Protein AF-A0A699XLM1-F1 (afdb_monomer_lite)

InterPro domains:
  IPR001387 Cro/C1-type, helix-turn-helix domain [PF01381] (39-77)
  IPR001387 Cro/C1-type, helix-turn-helix domain [PS50943] (39-78)
  IPR001387 Cro/C1-type, helix-turn-helix domain [cd00093] (36-78)
  IPR010982 Lambda repressor-like, DNA-binding domain superfamily [G3DSA:1.10.260.40] (26-78)
  IPR010982 Lambda repressor-like, DNA-binding domain superfamily [SSF47413] (27-78)

Secondary structure (DSSP, 8-state):
--HHHHHHHHHHHHH-STTSHHHHHHHHHHHHHHHHHHHHHHHHHTT--HHHHHHHHTS-HHHHHHHHHGGGG-----

pLDDT: mean 86.38, std 14.91, range [40.66, 98.62]

Organism: Tanacetum cinerariifolium (NCBI:txid118510)

Foldseek 3Di:
DDPVVVVQVVLCVPQNDPPDPSSVLVVVLVVLQVQLCVLVVVCVVVVHDLQRVQVVVVHHSVVNCCSNPVSVVPPVPD

Radius of gyration: 16.1 Å; chains: 1; bounding box: 36×30×35 Å

Structure (mmCIF, N/CA/C/O backbone):
data_AF-A0A699XLM1-F1
#
_entry.id   AF-A0A699XLM1-F1
#
loop_
_atom_site.group_PDB
_atom_site.id
_atom_site.type_symbol
_atom_site.label_atom_id
_atom_site.label_alt_id
_atom_site.label_comp_id
_atom_site.label_asym_id
_atom_site.label_entity_id
_atom_site.label_seq_id
_atom_site.pdbx_PDB_ins_code
_atom_site.Cartn_x
_atom_site.Cartn_y
_atom_site.Cartn_z
_atom_site.occupancy
_atom_site.B_iso_or_equiv
_atom_site.auth_seq_id
_atom_site.auth_comp_id
_atom_site.auth_asym_id
_atom_site.auth_atom_id
_atom_site.pdbx_PDB_model_num
ATOM 1 N N . MET A 1 1 ? 16.350 21.081 -17.528 1.00 56.53 1 MET A N 1
ATOM 2 C CA . MET A 1 1 ? 16.028 19.682 -17.178 1.00 56.53 1 MET A CA 1
ATOM 3 C C . MET A 1 1 ? 15.261 19.709 -15.862 1.00 56.53 1 MET A C 1
ATOM 5 O O . MET A 1 1 ? 15.747 20.348 -14.940 1.00 56.53 1 MET A O 1
ATOM 9 N N . ASN A 1 2 ? 14.048 19.156 -15.792 1.00 76.69 2 ASN A N 1
ATOM 10 C CA . ASN A 1 2 ? 13.236 19.180 -14.566 1.00 76.69 2 ASN A CA 1
ATOM 11 C C . ASN A 1 2 ? 13.349 17.845 -13.802 1.00 76.69 2 ASN A C 1
ATOM 13 O O . ASN A 1 2 ? 13.789 16.838 -14.359 1.00 76.69 2 ASN A O 1
ATOM 17 N N . LEU A 1 3 ? 12.967 17.852 -12.520 1.00 72.38 3 LEU A N 1
ATOM 18 C CA . LEU A 1 3 ? 13.042 16.691 -11.618 1.00 72.38 3 LEU A CA 1
ATOM 19 C C . LEU A 1 3 ? 12.299 15.461 -12.170 1.00 72.38 3 LEU A C 1
ATOM 21 O O . LEU A 1 3 ? 12.789 14.341 -12.048 1.00 72.38 3 LEU A O 1
ATOM 25 N N . LEU A 1 4 ? 11.165 15.682 -12.841 1.00 73.12 4 LEU A N 1
ATOM 26 C CA . LEU A 1 4 ? 10.355 14.638 -13.478 1.00 73.12 4 LEU A CA 1
ATOM 27 C C . LEU A 1 4 ? 11.107 13.906 -14.599 1.00 73.12 4 LEU A C 1
ATOM 29 O O . LEU A 1 4 ? 11.128 12.678 -14.612 1.00 73.12 4 LEU A O 1
ATOM 33 N N . ASN A 1 5 ? 11.783 14.634 -15.495 1.00 78.31 5 ASN A N 1
ATOM 34 C CA . ASN A 1 5 ? 12.587 14.010 -16.550 1.00 78.31 5 ASN A CA 1
ATOM 35 C C . ASN A 1 5 ? 13.765 13.209 -15.979 1.00 78.31 5 ASN A C 1
ATOM 37 O 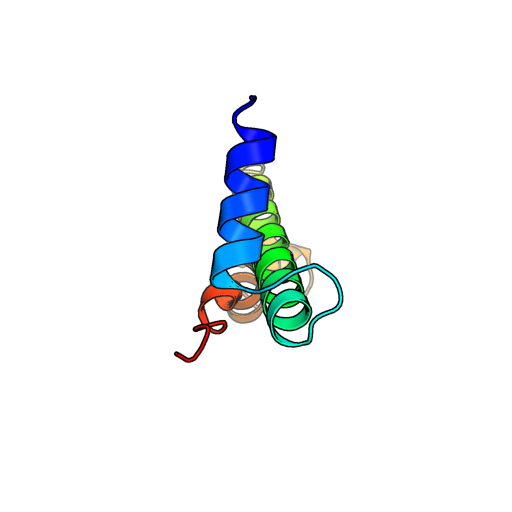O . ASN A 1 5 ? 14.102 12.163 -16.520 1.00 78.31 5 ASN A O 1
ATOM 41 N N . CYS A 1 6 ? 14.383 13.676 -14.890 1.00 79.81 6 CYS A N 1
ATOM 42 C CA . CYS A 1 6 ? 15.480 12.956 -14.238 1.00 79.81 6 CYS A CA 1
ATOM 43 C C 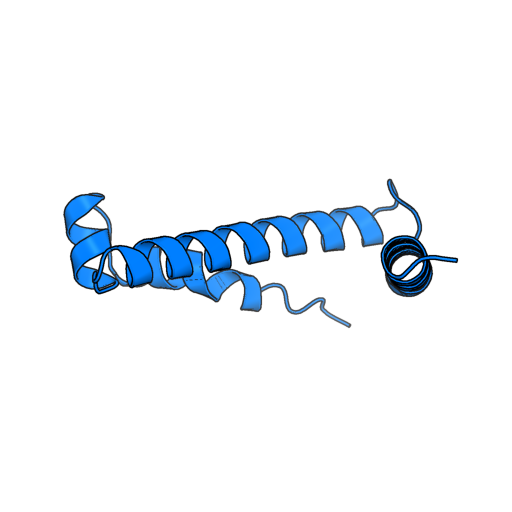. CYS A 1 6 ? 15.011 11.622 -13.641 1.00 79.81 6 CYS A C 1
ATOM 45 O O . CYS A 1 6 ? 15.653 10.593 -13.849 1.00 79.81 6 CYS A O 1
ATOM 47 N N . MET A 1 7 ? 13.859 11.622 -12.960 1.00 77.31 7 MET A N 1
ATOM 48 C CA . MET A 1 7 ? 13.277 10.387 -12.433 1.00 77.31 7 MET A CA 1
ATOM 49 C C . MET A 1 7 ? 12.972 9.389 -13.549 1.00 77.31 7 MET A C 1
ATOM 51 O O . MET A 1 7 ? 13.337 8.226 -13.425 1.00 77.31 7 MET A O 1
ATOM 55 N N . MET A 1 8 ? 12.368 9.842 -14.653 1.00 81.00 8 MET A N 1
ATOM 56 C CA . MET A 1 8 ? 12.038 8.965 -15.781 1.00 81.00 8 MET A CA 1
ATOM 57 C C . MET A 1 8 ? 13.291 8.296 -16.366 1.00 81.00 8 MET A C 1
ATOM 59 O O . MET A 1 8 ? 13.307 7.082 -16.537 1.00 81.00 8 MET A O 1
ATOM 63 N N . ILE A 1 9 ? 14.360 9.071 -16.583 1.00 83.75 9 ILE A N 1
ATOM 64 C CA . ILE A 1 9 ? 15.641 8.563 -17.100 1.00 83.75 9 ILE A CA 1
ATOM 65 C C . ILE A 1 9 ? 16.248 7.514 -16.160 1.00 83.75 9 ILE A C 1
ATOM 67 O O . ILE A 1 9 ? 16.765 6.501 -16.620 1.00 83.75 9 ILE A O 1
ATOM 71 N N . ASN A 1 10 ? 16.179 7.729 -14.844 1.00 86.50 10 ASN A N 1
ATOM 72 C CA . ASN A 1 10 ? 16.71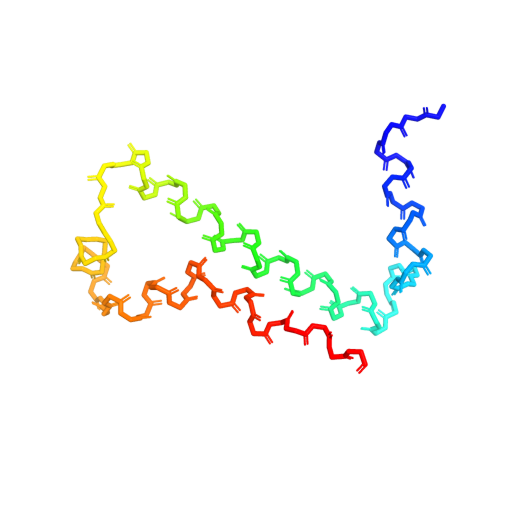3 6.766 -13.884 1.00 86.50 10 ASN A CA 1
ATOM 73 C C . ASN A 1 10 ? 15.895 5.462 -13.859 1.00 86.50 10 ASN A C 1
ATOM 75 O O . ASN A 1 10 ? 16.466 4.379 -13.774 1.00 86.50 10 ASN A O 1
ATOM 79 N N . ILE A 1 11 ? 14.567 5.546 -13.984 1.00 88.00 11 ILE A N 1
ATOM 80 C CA . ILE A 1 11 ? 13.711 4.353 -14.069 1.00 88.00 11 ILE A CA 1
ATOM 81 C C . ILE A 1 11 ? 14.006 3.583 -15.362 1.00 88.00 11 ILE A C 1
ATOM 83 O O . ILE A 1 11 ? 14.144 2.363 -15.311 1.00 88.00 11 ILE A O 1
ATOM 87 N N . ASP A 1 12 ? 14.177 4.274 -16.493 1.00 90.94 12 ASP A N 1
ATOM 88 C CA . ASP A 1 12 ? 14.563 3.637 -17.758 1.00 90.94 12 ASP A CA 1
ATOM 89 C C . ASP A 1 12 ? 15.930 2.937 -17.651 1.00 90.94 12 ASP A C 1
ATOM 91 O O . ASP A 1 12 ? 16.106 1.843 -18.182 1.00 90.94 12 ASP A O 1
ATOM 95 N N . HIS A 1 13 ? 16.889 3.529 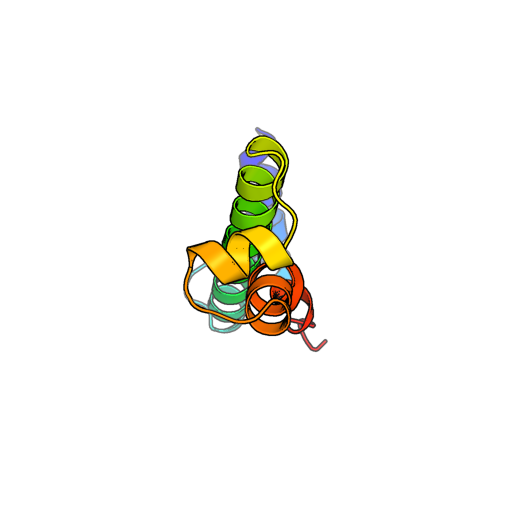-16.930 1.00 90.44 13 HIS A N 1
ATOM 96 C CA . HIS A 1 13 ? 18.209 2.936 -16.698 1.00 90.44 13 HIS A CA 1
ATOM 97 C C . HIS A 1 13 ? 18.160 1.677 -15.814 1.00 90.44 13 HIS A C 1
ATOM 99 O O . HIS A 1 13 ? 18.937 0.752 -16.029 1.00 90.44 13 HIS A O 1
ATOM 105 N N . GLN A 1 14 ? 17.268 1.633 -14.821 1.00 86.38 14 GLN A N 1
ATOM 106 C CA . GLN A 1 14 ? 17.169 0.517 -13.869 1.00 86.38 14 GLN A CA 1
ATOM 107 C C . GLN A 1 14 ? 16.275 -0.624 -14.369 1.00 86.38 14 GLN A C 1
ATOM 109 O O . GLN A 1 14 ? 16.593 -1.790 -14.163 1.00 86.38 14 GLN A O 1
ATOM 114 N N . TYR A 1 15 ? 15.159 -0.296 -15.024 1.00 88.94 15 TYR A N 1
ATOM 115 C CA . TYR A 1 15 ? 14.100 -1.258 -15.355 1.00 88.94 15 TYR A CA 1
ATOM 116 C C . TYR A 1 15 ? 13.817 -1.364 -16.852 1.00 88.94 15 TYR A C 1
ATOM 118 O O . TYR A 1 15 ? 12.935 -2.120 -17.254 1.00 88.94 15 TYR A O 1
ATOM 126 N N . GLY A 1 16 ? 14.560 -0.627 -17.677 1.00 91.12 16 GLY A N 1
ATOM 127 C CA . GLY A 1 16 ? 14.358 -0.566 -19.115 1.00 91.12 16 GLY A CA 1
ATOM 128 C C . GLY A 1 16 ? 13.279 0.433 -19.530 1.00 91.12 16 GLY A C 1
ATOM 129 O O . GLY A 1 16 ? 12.495 0.957 -18.727 1.00 91.12 16 GLY A O 1
ATOM 130 N N . ALA A 1 17 ? 13.243 0.689 -20.837 1.00 92.75 17 ALA A N 1
ATOM 131 C CA . ALA A 1 17 ? 12.207 1.501 -21.456 1.00 92.75 17 ALA A CA 1
ATOM 132 C C . ALA A 1 17 ? 10.820 0.859 -21.282 1.00 92.75 17 ALA A C 1
ATOM 134 O O . ALA A 1 17 ? 10.680 -0.357 -21.105 1.00 92.75 17 ALA A O 1
ATOM 135 N N . ARG A 1 18 ? 9.776 1.686 -21.371 1.00 90.19 18 ARG A N 1
ATOM 136 C CA . ARG A 1 18 ? 8.379 1.223 -21.375 1.00 90.19 18 ARG A CA 1
ATOM 137 C C . ARG A 1 18 ? 8.124 0.175 -22.460 1.00 90.19 18 ARG A C 1
ATOM 139 O O . ARG A 1 18 ? 8.642 0.294 -23.567 1.00 90.19 18 ARG A O 1
ATOM 146 N N . GLY A 1 19 ? 7.310 -0.827 -22.123 1.00 91.00 19 GLY A N 1
ATOM 147 C CA . GLY A 1 19 ? 6.987 -1.968 -22.989 1.00 91.00 19 GLY A CA 1
ATOM 148 C C . GLY A 1 19 ? 8.019 -3.102 -22.966 1.00 91.00 19 GLY A C 1
ATOM 149 O O . GLY A 1 19 ? 7.894 -4.061 -23.719 1.00 91.00 19 GLY A O 1
ATOM 150 N N . THR A 1 20 ? 9.060 -3.005 -22.134 1.00 94.44 20 THR A N 1
ATOM 151 C CA . THR A 1 20 ? 9.926 -4.153 -21.830 1.00 94.44 20 THR A CA 1
ATOM 152 C C . THR A 1 20 ? 9.338 -4.955 -20.671 1.00 94.44 20 THR A C 1
ATOM 154 O O . THR A 1 20 ? 8.773 -4.372 -19.751 1.00 94.44 20 THR A O 1
ATOM 157 N N . ALA A 1 21 ? 9.533 -6.276 -20.658 1.00 90.94 21 ALA A N 1
ATOM 158 C CA . ALA A 1 21 ? 9.005 -7.140 -19.594 1.00 90.94 21 ALA A CA 1
ATOM 159 C C . ALA A 1 21 ? 9.464 -6.716 -18.180 1.00 90.94 21 ALA A C 1
ATOM 161 O O . ALA A 1 21 ? 8.687 -6.756 -17.227 1.00 90.94 21 ALA A O 1
ATOM 162 N N . SER A 1 22 ? 10.718 -6.260 -18.046 1.00 88.50 22 SER A N 1
ATOM 163 C CA . SER A 1 22 ? 11.248 -5.727 -16.781 1.00 88.50 22 SER A CA 1
ATOM 164 C C . SER A 1 22 ? 10.503 -4.466 -16.345 1.00 88.50 22 SER A C 1
ATOM 166 O O . SER A 1 22 ? 10.182 -4.302 -15.167 1.00 88.50 22 SER A O 1
ATOM 168 N N . ARG A 1 23 ? 10.198 -3.575 -17.293 1.00 92.25 23 ARG A N 1
ATOM 169 C CA . ARG A 1 23 ? 9.474 -2.342 -17.010 1.00 92.25 23 ARG A CA 1
ATOM 170 C C . ARG A 1 23 ? 8.010 -2.601 -16.684 1.00 92.25 23 ARG A C 1
ATOM 172 O O . ARG A 1 23 ? 7.503 -1.986 -15.756 1.00 92.25 23 ARG A O 1
ATOM 179 N N . GLU A 1 24 ? 7.360 -3.514 -17.396 1.00 90.69 24 GLU A N 1
ATOM 180 C CA . GLU A 1 24 ? 5.978 -3.924 -17.120 1.00 90.69 24 GLU A CA 1
ATOM 181 C C . GLU A 1 24 ? 5.858 -4.527 -15.716 1.00 90.69 24 GLU A C 1
ATOM 183 O O . GLU A 1 24 ? 5.047 -4.060 -14.925 1.00 90.69 24 GLU A O 1
ATOM 188 N N . THR A 1 25 ? 6.756 -5.447 -15.350 1.00 88.00 25 THR A N 1
ATOM 189 C CA . THR A 1 25 ? 6.807 -6.028 -13.994 1.00 88.00 25 THR A CA 1
ATOM 190 C C . THR A 1 25 ? 7.002 -4.953 -12.915 1.00 88.00 25 THR A C 1
ATOM 192 O O . THR A 1 25 ? 6.346 -4.975 -11.871 1.00 88.00 25 THR A O 1
ATOM 195 N N . PHE A 1 26 ? 7.898 -3.986 -13.153 1.00 88.31 26 PHE A N 1
ATOM 196 C CA . PHE A 1 26 ? 8.107 -2.865 -12.235 1.00 88.31 26 PHE A CA 1
ATOM 197 C C . PHE A 1 26 ? 6.856 -1.985 -12.109 1.00 88.31 26 PHE A C 1
ATOM 199 O O . PHE A 1 26 ? 6.468 -1.639 -10.995 1.00 88.31 26 PHE A O 1
ATOM 206 N N . GLU A 1 27 ? 6.227 -1.617 -13.228 1.00 89.19 27 GLU A N 1
ATOM 207 C CA . GLU A 1 27 ? 5.047 -0.748 -13.239 1.00 89.19 27 GLU A CA 1
ATOM 208 C C . GLU A 1 27 ? 3.836 -1.436 -12.593 1.00 89.19 27 GLU A C 1
ATOM 210 O O . GLU A 1 27 ? 3.156 -0.811 -11.783 1.00 89.19 27 GLU A O 1
ATOM 215 N N . GLU A 1 28 ? 3.617 -2.730 -12.839 1.00 86.25 28 GLU A N 1
ATOM 216 C CA . GLU A 1 28 ? 2.588 -3.526 -12.154 1.00 86.25 28 GLU A CA 1
ATOM 217 C C . GLU A 1 28 ? 2.788 -3.526 -10.635 1.00 86.25 28 GLU A C 1
ATOM 219 O O . GLU A 1 28 ? 1.853 -3.272 -9.867 1.00 86.25 28 GLU A O 1
ATOM 224 N N . GLY A 1 29 ? 4.026 -3.754 -10.190 1.00 84.31 29 GLY A N 1
ATOM 225 C CA . GLY A 1 29 ? 4.354 -3.726 -8.772 1.00 84.31 29 GLY A CA 1
ATOM 226 C C . GLY A 1 29 ? 4.191 -2.338 -8.148 1.00 84.31 29 GLY A C 1
ATOM 227 O O . GLY A 1 29 ? 3.662 -2.194 -7.042 1.00 84.31 29 GLY A O 1
ATOM 228 N N . TYR A 1 30 ? 4.600 -1.299 -8.876 1.00 87.00 30 TYR A N 1
ATOM 229 C CA . TYR A 1 30 ? 4.454 0.087 -8.451 1.00 87.00 30 TYR A CA 1
ATOM 230 C C . TYR A 1 30 ? 2.983 0.502 -8.320 1.00 87.00 30 TYR A C 1
ATOM 232 O O . TYR A 1 30 ? 2.619 1.147 -7.335 1.00 87.00 30 TYR A O 1
ATOM 240 N N . GLU A 1 31 ? 2.118 0.111 -9.258 1.00 86.81 31 GLU A N 1
ATOM 241 C CA . GLU A 1 31 ? 0.687 0.420 -9.178 1.00 86.81 31 GLU A CA 1
ATOM 242 C C . GLU A 1 31 ? 0.019 -0.296 -7.995 1.00 86.81 31 GLU A C 1
ATOM 244 O O . GLU A 1 31 ? -0.743 0.327 -7.251 1.00 86.81 31 GLU A O 1
ATOM 249 N N . ALA A 1 32 ? 0.366 -1.561 -7.734 1.00 86.06 32 ALA A N 1
ATOM 250 C CA . ALA A 1 32 ? -0.102 -2.267 -6.540 1.00 86.06 32 ALA A CA 1
ATOM 251 C C . ALA A 1 32 ? 0.354 -1.569 -5.242 1.00 86.06 32 ALA A C 1
ATOM 253 O O . ALA A 1 32 ? -0.451 -1.379 -4.325 1.00 86.06 32 ALA A O 1
ATOM 254 N N . PHE A 1 33 ? 1.617 -1.124 -5.184 1.00 87.75 33 PHE A N 1
ATOM 255 C CA . PHE A 1 33 ? 2.144 -0.335 -4.067 1.00 87.75 33 PHE A CA 1
ATOM 256 C C . PHE A 1 33 ? 1.365 0.952 -3.842 1.00 87.75 33 PHE A C 1
ATOM 258 O O . PHE A 1 33 ? 0.916 1.235 -2.729 1.00 87.75 33 PHE A O 1
ATOM 265 N N . LYS A 1 34 ? 1.182 1.719 -4.912 1.00 90.44 34 LYS A N 1
ATOM 266 C CA . LYS A 1 34 ? 0.512 3.010 -4.877 1.00 90.44 34 LYS A CA 1
ATOM 267 C C . LYS A 1 34 ? -0.924 2.882 -4.377 1.00 90.44 34 LYS A C 1
ATOM 269 O O . LYS A 1 34 ? -1.330 3.653 -3.512 1.00 90.44 34 LYS A O 1
ATOM 274 N N . LEU A 1 35 ? -1.673 1.889 -4.857 1.00 90.88 35 LEU A N 1
ATOM 275 C CA . LEU A 1 35 ? -3.045 1.642 -4.407 1.00 90.88 35 LEU A CA 1
ATOM 276 C C . LEU A 1 35 ? -3.114 1.285 -2.915 1.00 90.88 35 LEU A C 1
ATOM 278 O O . LEU A 1 35 ? -3.957 1.827 -2.198 1.00 90.88 35 LEU A O 1
ATOM 282 N N . GLY A 1 36 ? -2.219 0.416 -2.433 1.00 93.25 36 GLY A N 1
ATOM 283 C CA . GLY A 1 36 ? -2.146 0.049 -1.016 1.00 93.25 36 GLY A CA 1
ATOM 284 C C . GLY A 1 36 ? -1.823 1.241 -0.111 1.00 93.25 36 GLY A C 1
ATOM 285 O O . GLY A 1 36 ? -2.487 1.447 0.910 1.00 93.25 36 GLY A O 1
ATOM 286 N N . ALA A 1 37 ? -0.860 2.071 -0.524 1.00 94.12 37 ALA A N 1
ATOM 287 C CA . ALA A 1 37 ? -0.490 3.294 0.182 1.00 94.12 37 ALA A CA 1
ATOM 288 C C . ALA A 1 37 ? -1.654 4.299 0.233 1.00 94.12 37 ALA A C 1
ATOM 290 O O . ALA A 1 37 ? -2.002 4.777 1.313 1.00 94.12 37 ALA A O 1
ATOM 291 N N . MET A 1 38 ? -2.314 4.549 -0.903 1.00 95.62 38 MET A N 1
ATOM 292 C CA . MET A 1 38 ? -3.474 5.445 -0.980 1.00 95.62 38 MET A CA 1
ATOM 293 C C . MET A 1 38 ? -4.629 4.965 -0.094 1.00 95.62 38 MET A C 1
ATOM 295 O O . MET A 1 38 ? -5.246 5.765 0.609 1.00 95.62 38 MET A O 1
ATOM 299 N N . LEU A 1 39 ? -4.922 3.658 -0.087 1.00 96.19 39 LEU A N 1
ATOM 300 C CA . LEU A 1 39 ? -5.951 3.092 0.788 1.00 96.19 39 LEU A CA 1
ATOM 301 C C . LEU A 1 39 ? -5.620 3.331 2.266 1.00 96.19 39 LEU A C 1
ATOM 303 O O . LEU A 1 39 ? -6.494 3.730 3.039 1.00 96.19 39 LEU A O 1
ATOM 307 N N . GLN A 1 40 ? -4.361 3.108 2.652 1.00 96.81 40 GLN A N 1
ATOM 308 C CA . GLN A 1 40 ? -3.911 3.329 4.019 1.00 96.81 40 GLN A CA 1
ATOM 309 C C . GLN A 1 40 ? -4.038 4.803 4.431 1.00 96.81 40 GLN A C 1
ATOM 311 O O . GLN A 1 40 ? -4.460 5.075 5.559 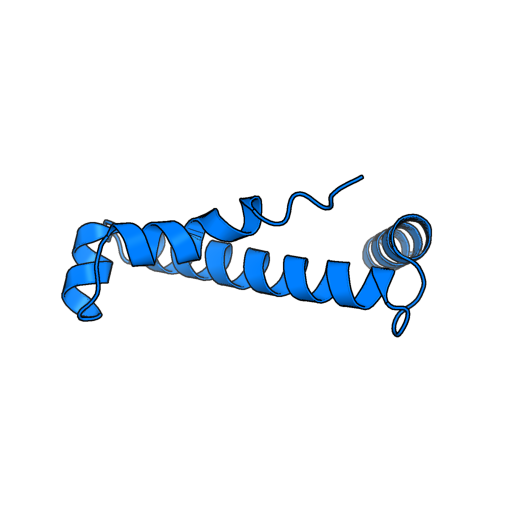1.00 96.81 40 GLN A O 1
ATOM 316 N N . GLU A 1 41 ? -3.678 5.742 3.554 1.00 97.81 41 GLU A N 1
ATOM 317 C CA . GLU A 1 41 ? -3.828 7.178 3.812 1.00 97.81 41 GLU A CA 1
ATOM 318 C C . GLU A 1 41 ? -5.295 7.556 4.004 1.00 97.81 41 GLU A C 1
ATOM 320 O O . GLU A 1 41 ? -5.651 8.038 5.078 1.00 97.81 41 GLU A O 1
ATOM 325 N N . MET A 1 42 ? -6.173 7.219 3.055 1.00 98.12 42 MET A N 1
ATOM 326 C CA . MET A 1 42 ? -7.608 7.518 3.158 1.00 98.12 42 MET A CA 1
ATOM 327 C C . MET A 1 42 ? -8.246 6.910 4.417 1.00 98.12 42 MET A C 1
ATOM 329 O O . MET A 1 42 ? -9.102 7.527 5.061 1.00 98.12 42 MET A O 1
ATOM 333 N N . ARG A 1 43 ? -7.823 5.700 4.815 1.00 98.38 43 ARG A N 1
ATOM 334 C CA . ARG A 1 43 ? -8.274 5.072 6.064 1.00 98.38 43 ARG A CA 1
ATOM 335 C C . ARG A 1 43 ? -7.850 5.888 7.287 1.00 98.38 43 ARG A C 1
ATOM 337 O O . ARG A 1 43 ? -8.662 6.080 8.195 1.00 98.38 43 ARG A O 1
ATOM 344 N N . LYS A 1 44 ? -6.588 6.331 7.332 1.00 98.06 44 LYS A N 1
ATOM 345 C CA . LYS A 1 44 ? -6.047 7.153 8.427 1.00 98.06 44 LYS A CA 1
ATOM 346 C C . LYS A 1 44 ? -6.735 8.517 8.486 1.00 98.06 44 LYS A C 1
ATOM 348 O O . LYS A 1 44 ? -7.130 8.924 9.571 1.00 98.06 44 LYS A O 1
ATOM 353 N N . GLU A 1 45 ? -6.956 9.168 7.345 1.00 98.44 45 GLU A N 1
ATOM 354 C CA . GLU A 1 45 ? -7.713 10.427 7.243 1.00 98.44 45 GLU A CA 1
ATOM 355 C C . GLU A 1 45 ? -9.157 10.274 7.736 1.00 98.44 45 GLU A C 1
ATOM 357 O O . GLU A 1 45 ? -9.713 11.170 8.368 1.00 98.44 45 GLU A O 1
ATOM 362 N N . SER A 1 46 ? -9.744 9.094 7.528 1.00 97.69 46 SER A N 1
ATOM 363 C CA . SER A 1 46 ? -11.065 8.732 8.051 1.00 97.69 46 SER A CA 1
ATOM 364 C C . SER A 1 46 ? -11.060 8.332 9.536 1.00 97.69 46 SER A C 1
ATOM 366 O O . SER A 1 46 ? -12.102 7.931 10.053 1.00 97.69 46 SER A O 1
ATOM 368 N N . ASN A 1 47 ? -9.916 8.407 10.229 1.00 98.25 47 ASN A N 1
ATOM 369 C CA . ASN A 1 47 ? -9.727 7.986 11.624 1.00 98.25 47 ASN A CA 1
ATOM 370 C C . ASN A 1 47 ? -10.162 6.535 11.909 1.00 98.25 47 ASN A C 1
ATOM 372 O O . ASN A 1 47 ? -10.684 6.234 12.983 1.00 98.25 47 ASN A O 1
ATOM 376 N N . MET A 1 48 ? -9.953 5.624 10.952 1.00 98.25 48 MET A N 1
ATOM 377 C CA . MET A 1 48 ? -10.339 4.215 11.083 1.00 98.25 48 MET A CA 1
ATOM 378 C C . MET A 1 48 ? -9.140 3.297 11.333 1.00 98.25 48 MET A C 1
ATOM 380 O O . MET A 1 48 ? -8.067 3.461 10.748 1.00 98.25 48 MET A O 1
ATOM 384 N N . THR A 1 49 ? -9.332 2.253 12.139 1.00 98.50 49 THR A N 1
ATOM 385 C CA . THR A 1 49 ? -8.418 1.102 12.202 1.00 98.50 49 THR A CA 1
ATOM 386 C C . THR A 1 49 ? -8.649 0.157 11.019 1.00 98.50 49 THR A C 1
ATOM 388 O O . THR A 1 49 ? -9.674 0.224 10.336 1.00 98.50 49 THR A O 1
ATOM 391 N N . GLN A 1 50 ? -7.702 -0.749 10.759 1.00 98.50 50 GLN A N 1
ATOM 392 C CA . GLN A 1 50 ? -7.871 -1.770 9.718 1.00 98.50 50 GLN A CA 1
ATOM 393 C C . GLN A 1 50 ? -9.058 -2.695 10.021 1.00 98.50 50 GLN A C 1
ATOM 395 O O . GLN A 1 50 ? -9.785 -3.073 9.109 1.00 98.50 50 GLN A O 1
ATOM 400 N N . GLU A 1 51 ? -9.288 -3.026 11.293 1.00 98.56 51 GLU A N 1
ATOM 401 C CA . GLU A 1 51 ? -10.444 -3.794 11.758 1.00 98.56 51 GLU A CA 1
ATOM 402 C C . GLU A 1 51 ? -11.766 -3.078 11.467 1.00 98.56 51 GLU A C 1
ATOM 404 O O . GLU A 1 51 ? -12.711 -3.707 10.995 1.00 98.56 51 GLU A O 1
ATOM 409 N N . GLN A 1 52 ? -11.837 -1.767 11.714 1.00 98.62 52 GLN A N 1
ATOM 410 C CA . GLN A 1 52 ? -13.039 -0.973 11.448 1.00 98.62 52 GLN A CA 1
ATOM 411 C C . GLN A 1 52 ? -13.329 -0.875 9.949 1.00 98.62 52 GLN A C 1
ATOM 413 O O . GLN A 1 52 ? -14.473 -1.055 9.528 1.00 98.62 52 GLN A O 1
ATOM 418 N N . LEU A 1 53 ? -12.294 -0.643 9.134 1.00 98.38 53 LEU A N 1
ATOM 419 C CA . LEU A 1 53 ? -12.435 -0.655 7.681 1.00 98.38 53 LEU A CA 1
ATOM 420 C C . LEU A 1 53 ? -12.881 -2.038 7.182 1.00 98.38 53 LEU A C 1
ATOM 422 O O . LEU A 1 53 ? -13.809 -2.133 6.382 1.00 98.38 53 LEU A O 1
ATOM 426 N N . ALA A 1 54 ? -12.280 -3.111 7.699 1.00 98.38 54 ALA A N 1
ATOM 427 C CA . ALA A 1 54 ? -12.641 -4.478 7.344 1.00 98.38 54 ALA A CA 1
ATOM 428 C C . ALA A 1 54 ? -14.112 -4.789 7.656 1.00 98.38 54 ALA A C 1
ATOM 430 O O . ALA A 1 54 ? -14.816 -5.318 6.796 1.00 98.38 54 ALA A O 1
ATOM 431 N N . ALA A 1 55 ? -14.591 -4.399 8.843 1.00 98.56 55 ALA A N 1
ATOM 432 C CA . ALA A 1 55 ? -15.989 -4.560 9.233 1.00 98.56 55 ALA A CA 1
ATOM 433 C C . ALA A 1 55 ? -16.939 -3.808 8.284 1.00 98.56 55 ALA A C 1
ATOM 435 O O . ALA A 1 55 ? -17.954 -4.359 7.866 1.00 98.56 55 ALA A O 1
ATOM 436 N N . LYS A 1 56 ? -16.585 -2.579 7.885 1.00 97.88 56 LYS A N 1
ATOM 437 C CA . LYS A 1 56 ? -17.381 -1.767 6.951 1.00 97.88 56 LYS A CA 1
ATOM 438 C C . LYS A 1 56 ? -17.414 -2.353 5.534 1.00 97.88 56 LYS A C 1
ATOM 440 O O . LYS A 1 56 ? -18.427 -2.241 4.852 1.00 97.88 56 LYS A O 1
ATOM 445 N N . CYS A 1 57 ? -16.320 -2.972 5.098 1.00 96.50 57 CYS A N 1
ATOM 446 C CA . CYS A 1 57 ? -16.187 -3.576 3.772 1.00 96.50 57 CYS A CA 1
ATOM 447 C C . CYS A 1 57 ? -16.642 -5.044 3.707 1.00 96.50 57 CYS A C 1
ATOM 449 O O . CYS A 1 57 ? -16.583 -5.636 2.632 1.00 96.50 57 CYS A O 1
ATOM 451 N N . GLY A 1 58 ? -17.058 -5.653 4.823 1.00 97.50 58 GLY A N 1
ATOM 452 C CA . GLY A 1 58 ? -17.445 -7.067 4.853 1.00 97.50 58 GLY A CA 1
ATOM 453 C C . GLY A 1 58 ? -16.279 -8.022 4.572 1.00 97.50 58 GLY A C 1
ATOM 454 O O . GLY A 1 58 ? -16.455 -9.042 3.913 1.00 97.50 58 GLY A O 1
ATOM 455 N N . THR A 1 59 ? -15.075 -7.685 5.040 1.00 96.88 59 THR A N 1
ATOM 456 C CA . THR A 1 59 ? -13.861 -8.496 4.864 1.00 96.88 59 THR A CA 1
ATOM 457 C C . THR A 1 59 ? -13.114 -8.677 6.191 1.00 96.88 59 THR A C 1
ATOM 459 O O . THR A 1 59 ? -13.624 -8.353 7.262 1.00 96.88 59 THR A O 1
ATOM 462 N N . THR A 1 60 ? -11.900 -9.226 6.153 1.00 97.44 60 THR A N 1
ATOM 463 C CA . THR A 1 60 ? -11.064 -9.448 7.341 1.00 97.44 60 THR A CA 1
ATOM 464 C C . THR A 1 60 ? -9.981 -8.381 7.477 1.00 97.44 60 THR A C 1
ATOM 466 O O . THR A 1 60 ? -9.465 -7.865 6.484 1.00 97.44 60 THR A O 1
ATOM 469 N N . LYS A 1 61 ? -9.559 -8.099 8.716 1.00 97.00 61 LYS A N 1
ATOM 470 C CA . LYS A 1 61 ? -8.396 -7.239 8.990 1.00 97.00 61 LYS A CA 1
ATOM 471 C C . LYS A 1 61 ? -7.155 -7.709 8.231 1.00 97.00 61 LYS A C 1
ATOM 473 O O . LYS A 1 61 ? -6.444 -6.893 7.661 1.00 97.00 61 LYS A O 1
ATOM 478 N N . THR A 1 62 ? -6.907 -9.020 8.194 1.00 95.62 62 THR A N 1
ATOM 479 C CA . THR A 1 62 ? -5.778 -9.606 7.459 1.00 95.62 62 THR A CA 1
ATOM 480 C C . THR A 1 62 ? -5.841 -9.268 5.973 1.00 95.62 62 THR A C 1
ATOM 482 O O . THR A 1 62 ? -4.808 -8.979 5.380 1.00 95.62 62 THR A O 1
ATOM 485 N N . TYR A 1 63 ? -7.033 -9.255 5.373 1.00 94.62 63 TYR A N 1
ATOM 486 C CA . TYR A 1 63 ? -7.206 -8.888 3.969 1.00 94.62 63 TYR A CA 1
ATOM 487 C C . TYR A 1 63 ? -6.931 -7.399 3.721 1.00 94.62 63 TYR A C 1
ATOM 489 O O . TYR A 1 63 ? -6.172 -7.073 2.814 1.00 94.62 63 TYR A O 1
ATOM 497 N N . ILE A 1 64 ? -7.443 -6.504 4.576 1.00 96.38 64 ILE A N 1
ATOM 498 C CA . ILE A 1 64 ? -7.112 -5.067 4.520 1.00 96.38 64 ILE A CA 1
ATOM 499 C C . ILE A 1 64 ? -5.611 -4.838 4.716 1.00 96.38 64 ILE A C 1
ATOM 501 O O . ILE A 1 64 ? -4.987 -4.125 3.939 1.00 96.38 64 ILE A O 1
ATOM 505 N N . SER A 1 65 ? -5.012 -5.483 5.717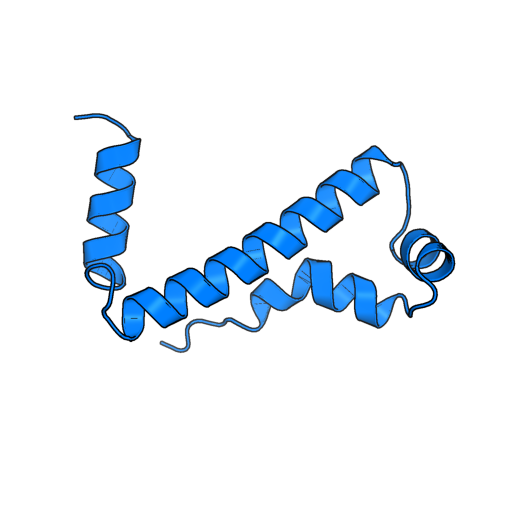 1.00 94.81 65 SER A N 1
ATOM 506 C CA . SER A 1 65 ? -3.579 -5.386 5.987 1.00 94.81 65 SER A CA 1
ATOM 507 C C . SER A 1 65 ? -2.745 -5.877 4.807 1.00 94.81 65 SER A C 1
ATOM 509 O O . SER A 1 65 ? -1.749 -5.246 4.470 1.00 94.81 65 SER A O 1
ATOM 511 N N . ARG A 1 66 ? -3.166 -6.953 4.128 1.00 92.12 66 ARG A N 1
ATOM 512 C CA . ARG A 1 66 ? -2.538 -7.372 2.873 1.00 92.12 66 ARG A CA 1
ATOM 513 C C . ARG A 1 66 ? -2.674 -6.285 1.816 1.00 92.12 66 ARG A C 1
ATOM 515 O O . ARG A 1 66 ? -1.667 -5.893 1.272 1.00 92.12 66 ARG A O 1
ATOM 522 N N . ILE A 1 67 ? -3.844 -5.723 1.546 1.00 91.75 67 ILE A N 1
ATOM 523 C CA . ILE A 1 67 ? -3.939 -4.676 0.510 1.00 91.75 67 ILE A CA 1
ATOM 524 C C . ILE A 1 67 ? -3.036 -3.474 0.835 1.00 91.75 67 ILE A C 1
ATOM 526 O O . ILE A 1 67 ? -2.327 -2.988 -0.038 1.00 91.75 67 ILE A O 1
ATOM 530 N N . GLU A 1 68 ? -3.006 -3.036 2.095 1.00 94.12 68 GLU A N 1
ATOM 531 C CA . GLU A 1 68 ? -2.190 -1.890 2.513 1.00 94.12 68 GLU A CA 1
ATOM 532 C C . GLU A 1 68 ? -0.679 -2.166 2.508 1.00 94.12 68 GLU A C 1
ATOM 534 O O . GLU A 1 68 ? 0.098 -1.232 2.337 1.00 94.12 68 GLU A O 1
ATOM 539 N N . ASN A 1 69 ? -0.247 -3.417 2.715 1.00 86.25 69 ASN A N 1
ATOM 540 C CA . ASN A 1 69 ? 1.170 -3.756 2.912 1.00 86.25 69 ASN A CA 1
ATOM 541 C C . ASN A 1 69 ? 1.768 -4.676 1.835 1.00 86.25 69 ASN A C 1
ATOM 543 O O . ASN A 1 69 ? 2.988 -4.740 1.708 1.00 86.25 69 ASN A O 1
ATOM 547 N N . ASN A 1 70 ? 0.964 -5.408 1.062 1.00 71.31 70 ASN A N 1
ATOM 548 C CA . ASN A 1 70 ? 1.406 -6.493 0.168 1.00 71.31 70 ASN A CA 1
ATOM 549 C C . ASN A 1 70 ? 2.039 -6.001 -1.136 1.00 71.31 70 ASN A C 1
ATOM 551 O O . ASN A 1 70 ? 2.468 -6.785 -1.973 1.00 71.31 70 ASN A O 1
ATOM 555 N N . ALA A 1 71 ? 2.199 -4.692 -1.253 1.00 57.19 71 ALA A N 1
ATOM 556 C CA . ALA A 1 71 ? 3.220 -4.099 -2.087 1.00 57.19 71 ALA A CA 1
ATOM 557 C C . ALA A 1 71 ? 4.647 -4.591 -1.765 1.00 57.19 71 ALA A C 1
ATOM 559 O O . ALA A 1 71 ? 5.536 -4.520 -2.604 1.00 57.19 71 ALA A O 1
ATOM 560 N N . SER A 1 72 ? 4.874 -5.075 -0.538 1.00 48.88 72 SER A N 1
ATOM 561 C CA . SER A 1 72 ? 6.180 -5.538 -0.055 1.00 48.88 72 SER A CA 1
ATOM 562 C C . SER A 1 72 ? 6.558 -6.970 -0.463 1.00 48.88 72 SER A C 1
ATOM 564 O O . SER A 1 72 ? 7.744 -7.293 -0.408 1.00 48.88 72 SER A O 1
ATOM 566 N N . ASP A 1 73 ? 5.611 -7.802 -0.926 1.00 48.91 73 ASP A N 1
ATOM 567 C CA . ASP A 1 73 ? 5.922 -9.114 -1.533 1.00 48.91 73 ASP A CA 1
ATOM 568 C C . ASP A 1 73 ? 6.397 -8.986 -2.989 1.00 48.91 73 ASP A C 1
ATOM 570 O O . ASP A 1 73 ? 6.999 -9.916 -3.524 1.00 48.91 73 ASP A O 1
ATOM 574 N N . ILE A 1 74 ? 6.273 -7.797 -3.595 1.00 52.59 74 ILE A N 1
ATOM 575 C CA . ILE A 1 74 ? 7.109 -7.384 -4.730 1.00 52.59 74 ILE A CA 1
ATOM 576 C C . ILE A 1 74 ? 8.489 -7.026 -4.166 1.00 52.59 74 ILE A C 1
ATOM 578 O O . ILE A 1 74 ? 9.012 -5.919 -4.284 1.00 52.59 74 ILE A O 1
ATOM 582 N N . ARG A 1 75 ? 9.132 -8.002 -3.527 1.00 48.72 75 ARG A N 1
ATOM 583 C CA . ARG A 1 75 ? 10.578 -8.083 -3.626 1.00 48.72 75 ARG A CA 1
ATOM 584 C C . ARG A 1 75 ? 10.828 -8.323 -5.104 1.00 48.72 75 ARG A C 1
ATOM 586 O O . ARG A 1 75 ? 10.732 -9.463 -5.553 1.00 48.72 75 ARG A O 1
ATOM 593 N N . LEU A 1 76 ? 11.073 -7.232 -5.840 1.00 47.41 76 LEU A N 1
ATOM 594 C CA . LEU A 1 76 ? 11.826 -7.242 -7.091 1.00 47.41 76 LEU A CA 1
ATOM 595 C C . LEU A 1 76 ? 12.999 -8.172 -6.825 1.00 47.41 76 LEU A C 1
ATOM 597 O O . LEU A 1 76 ? 13.923 -7.832 -6.086 1.00 47.41 76 LEU A O 1
ATOM 601 N N . SER A 1 77 ? 12.824 -9.414 -7.253 1.00 40.66 77 SER A N 1
ATOM 602 C CA . SER A 1 77 ? 13.736 -10.497 -6.960 1.00 40.66 77 SER A CA 1
ATOM 603 C C . SER A 1 77 ? 14.936 -10.166 -7.822 1.00 40.66 77 SER A C 1
ATOM 605 O O . SER A 1 77 ? 14.877 -10.324 -9.037 1.00 40.66 77 SER A O 1
ATOM 607 N N . THR A 1 78 ? 15.937 -9.543 -7.208 1.00 45.56 78 THR A N 1
ATOM 608 C CA . THR A 1 78 ? 17.263 -9.373 -7.801 1.00 45.56 78 THR A CA 1
ATOM 609 C C . THR A 1 78 ? 17.837 -10.725 -8.166 1.00 45.56 78 THR A C 1
ATOM 611 O O . THR A 1 78 ? 17.715 -11.630 -7.304 1.00 45.56 78 THR A O 1
#

Sequence (78 aa):
MNLLNCMMINIDHQYGARGTASRETFEEGYEAFKLGAMLQEMRKESNMTQEQLAAKCGTTKTYISRIENNASDIRLST